Protein AF-A0A829ZBW1-F1 (afdb_monomer)

Solvent-accessible surface area (backbone atoms only — not comparable to full-atom values): 5128 Å² total; per-residue (Å²): 109,73,70,56,55,54,52,51,53,50,55,51,60,74,40,43,68,57,55,52,50,46,50,53,50,52,53,49,40,54,55,39,52,52,49,34,54,54,25,53,54,50,24,75,75,66,70,45,63,68,28,57,54,47,34,55,51,42,52,49,51,39,52,53,48,50,53,52,47,55,52,52,52,51,54,52,52,50,55,53,50,55,54,50,54,53,52,51,51,63,51,60,78,74,109

Sequence (95 aa):
MKKLKKRLILLVGSNILKYLLMLILASAVVMDTAKIGICIISYAVSGKEVYLKNISIYALIISSAFILIVYVISKLKYKMYQSLVQMEKEKWERL

pLDDT: mean 85.58, std 8.43, range [59.28, 94.62]

Organism: NCBI:txid69824

Mean predicted aligned error: 7.04 Å

Structure (mmCIF, N/CA/C/O backbone):
data_AF-A0A829ZBW1-F1
#
_entry.id   AF-A0A829ZBW1-F1
#
loop_
_atom_site.group_PDB
_atom_site.id
_atom_site.type_symbol
_atom_site.label_atom_id
_atom_site.label_alt_id
_atom_site.label_comp_id
_atom_site.label_asym_id
_atom_site.label_entity_id
_atom_site.label_seq_id
_atom_site.pdbx_PDB_ins_code
_atom_site.Cartn_x
_atom_site.Cartn_y
_atom_site.Cartn_z
_atom_site.occupancy
_atom_site.B_iso_or_equiv
_atom_site.auth_seq_id
_atom_site.auth_comp_id
_atom_site.auth_asym_id
_atom_site.auth_atom_id
_atom_site.pdbx_PDB_model_num
ATOM 1 N N . MET A 1 1 ? 14.342 -10.883 -30.125 1.00 59.28 1 MET A N 1
ATOM 2 C CA . MET A 1 1 ? 13.460 -11.303 -29.006 1.00 59.28 1 MET A CA 1
ATOM 3 C C . MET A 1 1 ? 14.179 -11.936 -27.804 1.00 59.28 1 MET A C 1
ATOM 5 O O . MET A 1 1 ? 13.864 -11.549 -26.686 1.00 59.28 1 MET A O 1
ATOM 9 N N . LYS A 1 2 ? 15.158 -12.849 -27.965 1.00 67.69 2 LYS A N 1
ATOM 10 C CA . LYS A 1 2 ? 15.853 -13.500 -26.821 1.00 67.69 2 LYS A CA 1
ATOM 11 C C . LYS A 1 2 ? 16.524 -12.523 -25.826 1.00 67.69 2 LYS A C 1
ATOM 13 O O . LYS A 1 2 ? 16.363 -12.690 -24.621 1.00 67.69 2 LYS A O 1
ATOM 18 N N . LYS A 1 3 ? 17.205 -11.466 -26.304 1.00 67.25 3 LYS A N 1
ATOM 19 C CA . LYS A 1 3 ? 17.804 -10.413 -25.443 1.00 67.25 3 LYS A CA 1
ATOM 20 C C . LYS A 1 3 ? 16.760 -9.625 -24.631 1.00 67.25 3 LYS A C 1
ATOM 22 O O . LYS A 1 3 ? 17.009 -9.299 -23.476 1.00 67.25 3 LYS A O 1
ATOM 27 N N . LEU A 1 4 ? 15.587 -9.392 -25.223 1.00 65.81 4 LEU A N 1
ATOM 28 C CA . LEU A 1 4 ? 14.453 -8.683 -24.620 1.00 65.81 4 LEU A CA 1
ATOM 29 C C . LEU A 1 4 ? 13.887 -9.467 -23.429 1.00 65.81 4 LEU A C 1
ATOM 31 O O . LEU A 1 4 ? 13.832 -8.937 -22.326 1.00 65.81 4 LEU A O 1
ATOM 35 N N . LYS A 1 5 ? 13.593 -10.764 -23.619 1.00 71.88 5 LYS A N 1
ATOM 36 C CA . LYS A 1 5 ? 13.185 -11.666 -22.524 1.00 71.88 5 LYS A CA 1
ATOM 37 C C . LYS A 1 5 ? 14.206 -11.673 -21.380 1.00 71.88 5 LYS A C 1
ATOM 39 O O . LYS A 1 5 ? 13.818 -11.559 -20.225 1.00 71.88 5 LYS A O 1
ATOM 44 N N . LYS A 1 6 ? 15.507 -11.749 -21.691 1.00 75.62 6 LYS A N 1
ATOM 45 C CA . LYS A 1 6 ? 16.578 -11.808 -20.680 1.00 75.62 6 LYS A CA 1
ATOM 46 C C . LYS A 1 6 ? 16.677 -10.521 -19.847 1.00 75.62 6 LYS A C 1
ATOM 48 O O . LYS A 1 6 ? 16.774 -10.611 -18.628 1.00 75.62 6 LYS A O 1
ATOM 53 N N . ARG A 1 7 ? 16.594 -9.335 -20.476 1.00 68.44 7 ARG A N 1
ATOM 54 C CA . ARG A 1 7 ? 16.561 -8.045 -19.754 1.00 68.44 7 ARG A CA 1
ATOM 55 C C . ARG A 1 7 ? 15.284 -7.891 -18.920 1.00 68.44 7 ARG A C 1
ATOM 57 O O . ARG A 1 7 ? 15.368 -7.411 -17.798 1.00 68.44 7 ARG A O 1
ATOM 64 N N . LEU A 1 8 ? 14.132 -8.345 -19.419 1.00 68.94 8 LEU A N 1
ATOM 65 C CA . LEU A 1 8 ? 12.855 -8.273 -18.698 1.00 68.94 8 LEU A CA 1
ATOM 66 C C . LEU A 1 8 ? 12.859 -9.162 -17.442 1.00 68.94 8 LEU A C 1
ATOM 68 O O . LEU A 1 8 ? 12.470 -8.704 -16.374 1.00 68.94 8 LEU A O 1
ATOM 72 N N . ILE A 1 9 ? 13.407 -10.378 -17.537 1.00 74.88 9 ILE A N 1
ATOM 73 C CA . ILE A 1 9 ? 13.619 -11.278 -16.388 1.00 74.88 9 ILE A CA 1
ATOM 74 C C . ILE A 1 9 ? 14.552 -10.637 -15.348 1.00 74.88 9 ILE A C 1
ATOM 76 O O . ILE A 1 9 ? 14.258 -10.679 -14.158 1.00 74.88 9 ILE A O 1
ATOM 80 N N . LEU A 1 10 ? 15.636 -9.989 -15.783 1.00 73.44 10 LEU A N 1
ATOM 81 C CA . LEU A 1 10 ? 16.561 -9.262 -14.901 1.00 73.44 10 LEU A CA 1
ATOM 82 C C . LEU A 1 10 ? 15.879 -8.076 -14.205 1.00 73.44 10 LEU A C 1
ATOM 84 O O . LEU A 1 10 ? 16.091 -7.831 -13.020 1.00 73.44 10 LEU A O 1
ATOM 88 N N . LEU A 1 11 ? 15.021 -7.354 -14.926 1.00 69.06 11 LEU A N 1
ATOM 89 C CA . LEU A 1 11 ? 14.305 -6.194 -14.407 1.00 69.06 11 LEU A CA 1
ATOM 90 C C . LEU A 1 11 ? 13.221 -6.609 -13.403 1.00 69.06 11 LEU A C 1
ATOM 92 O O . LEU A 1 11 ? 13.098 -5.980 -12.356 1.00 69.06 11 LEU A O 1
ATOM 96 N N . VAL A 1 12 ? 12.500 -7.700 -13.663 1.00 69.56 12 VAL A N 1
ATOM 97 C CA . VAL A 1 12 ? 11.545 -8.289 -12.710 1.00 69.56 12 VAL A CA 1
ATOM 98 C C . VAL A 1 12 ? 12.275 -8.861 -11.493 1.00 69.56 12 VAL A C 1
ATOM 100 O O . VAL A 1 12 ? 11.930 -8.509 -10.368 1.00 69.56 12 VAL A O 1
ATOM 103 N N . GLY A 1 13 ? 13.338 -9.643 -11.701 1.00 69.62 13 GLY A N 1
ATOM 104 C CA . GLY A 1 13 ? 14.149 -10.219 -10.625 1.00 69.62 13 GLY A CA 1
ATOM 105 C C . GLY A 1 13 ? 14.784 -9.158 -9.722 1.00 69.62 13 GLY A C 1
ATOM 106 O O . GLY A 1 13 ? 14.712 -9.265 -8.503 1.00 69.62 13 GLY A O 1
ATOM 107 N N . SER A 1 14 ? 15.302 -8.065 -10.294 1.00 72.94 14 SER A N 1
ATOM 108 C CA . SER A 1 14 ? 15.889 -6.951 -9.525 1.00 72.94 14 SER A CA 1
ATOM 109 C C . SER A 1 14 ? 14.874 -6.148 -8.702 1.00 72.94 14 SER A C 1
ATOM 111 O O . SER A 1 14 ? 15.258 -5.391 -7.814 1.00 72.94 14 SER A O 1
ATOM 113 N N . ASN A 1 15 ? 13.577 -6.284 -8.994 1.00 79.88 15 ASN A N 1
ATOM 114 C CA . ASN A 1 15 ? 12.502 -5.604 -8.275 1.00 79.88 15 ASN A CA 1
ATOM 115 C C . ASN A 1 15 ? 11.625 -6.577 -7.472 1.00 79.88 15 ASN A C 1
ATOM 117 O O . ASN A 1 15 ? 10.597 -6.150 -6.950 1.00 79.88 15 ASN A O 1
ATOM 121 N N . ILE A 1 16 ? 12.027 -7.847 -7.323 1.00 80.69 16 ILE A N 1
ATOM 122 C CA . ILE A 1 16 ? 11.250 -8.862 -6.597 1.00 80.69 16 ILE A CA 1
ATOM 123 C C . ILE A 1 16 ? 10.946 -8.427 -5.162 1.00 80.69 16 ILE A C 1
ATOM 125 O O . ILE A 1 16 ? 9.815 -8.558 -4.712 1.00 80.69 16 ILE A O 1
ATOM 129 N N . LEU A 1 17 ? 11.906 -7.768 -4.504 1.00 81.12 17 LEU A N 1
ATOM 130 C CA . LEU A 1 17 ? 11.735 -7.196 -3.171 1.00 81.12 17 LEU A CA 1
ATOM 131 C C . LEU A 1 17 ? 10.609 -6.150 -3.121 1.00 81.12 17 LEU A C 1
ATOM 133 O O . LEU A 1 17 ? 9.857 -6.105 -2.156 1.00 81.12 17 LEU A O 1
ATOM 137 N N . LYS A 1 18 ? 10.450 -5.330 -4.169 1.00 83.50 18 LYS A N 1
ATOM 138 C CA . LYS A 1 18 ? 9.374 -4.327 -4.242 1.00 83.50 18 LYS A CA 1
ATOM 139 C C . LYS A 1 18 ? 8.014 -4.977 -4.456 1.00 83.50 18 LYS A C 1
ATOM 141 O O . LYS A 1 18 ? 7.038 -4.517 -3.880 1.00 83.50 18 LYS A O 1
ATOM 146 N N . TYR A 1 19 ? 7.946 -6.036 -5.262 1.00 83.56 19 TYR A N 1
ATOM 147 C CA . TYR A 1 19 ? 6.716 -6.814 -5.423 1.00 83.56 19 TYR A CA 1
ATOM 148 C C . TYR A 1 19 ? 6.320 -7.512 -4.121 1.00 83.56 19 TYR A C 1
ATOM 150 O O . TYR A 1 19 ? 5.154 -7.478 -3.744 1.00 83.56 19 TYR A O 1
ATOM 158 N N . LEU A 1 20 ? 7.295 -8.065 -3.401 1.00 86.94 20 LEU A N 1
ATOM 159 C CA . LEU A 1 20 ? 7.086 -8.706 -2.105 1.00 86.94 20 LEU A CA 1
ATOM 160 C C . LEU A 1 20 ? 6.635 -7.685 -1.046 1.00 86.94 20 LEU A C 1
ATOM 162 O O . L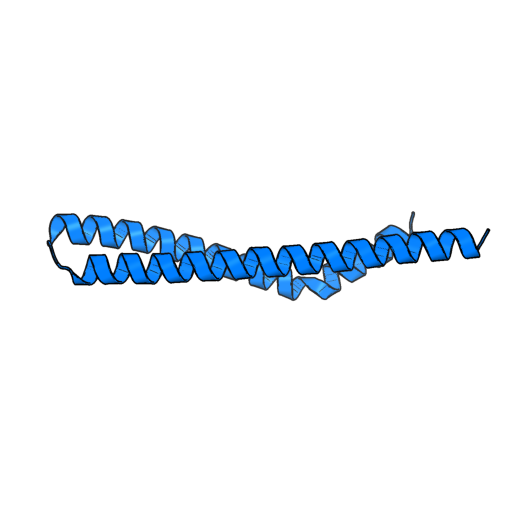EU A 1 20 ? 5.682 -7.939 -0.318 1.00 86.94 20 LEU A O 1
ATOM 166 N N . LEU A 1 21 ? 7.231 -6.488 -1.037 1.00 87.00 21 LEU A N 1
ATOM 167 C CA . LEU A 1 21 ? 6.782 -5.371 -0.201 1.00 87.00 21 LEU A CA 1
ATOM 168 C C . LEU A 1 21 ? 5.340 -4.957 -0.525 1.00 87.00 21 LEU A C 1
ATOM 170 O O . LEU A 1 21 ? 4.546 -4.777 0.390 1.00 87.00 21 LEU A O 1
ATOM 174 N N . MET A 1 22 ? 4.983 -4.829 -1.808 1.00 88.62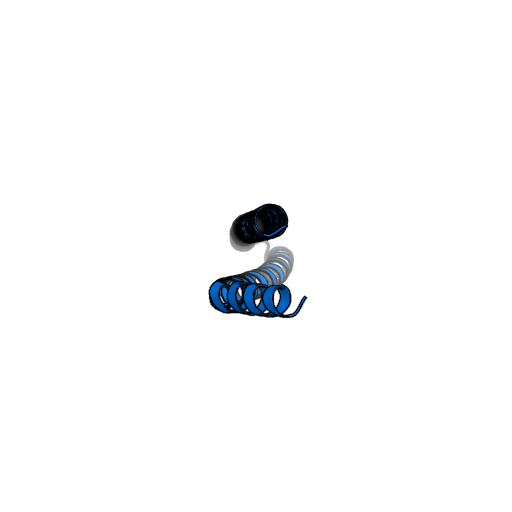 22 MET A N 1
ATOM 175 C CA . MET A 1 22 ? 3.606 -4.513 -2.209 1.00 88.62 22 MET A CA 1
ATOM 176 C C . MET A 1 22 ? 2.622 -5.602 -1.776 1.00 88.62 22 MET A C 1
ATOM 178 O O . MET A 1 22 ? 1.519 -5.271 -1.354 1.00 88.62 22 MET A O 1
ATOM 182 N N . LEU A 1 23 ? 3.017 -6.877 -1.836 1.00 89.00 23 LEU A N 1
ATOM 183 C CA . LEU A 1 23 ? 2.189 -7.991 -1.375 1.00 89.00 23 LEU A CA 1
ATOM 184 C C . LEU A 1 23 ? 1.932 -7.915 0.136 1.00 89.00 23 LEU A C 1
ATOM 186 O O . LEU A 1 23 ? 0.789 -8.047 0.562 1.00 89.00 23 LEU A O 1
ATOM 190 N N . ILE A 1 24 ? 2.976 -7.658 0.930 1.00 89.25 24 ILE A N 1
ATOM 191 C CA . ILE A 1 24 ? 2.863 -7.477 2.386 1.00 89.25 24 ILE A CA 1
ATOM 192 C C . ILE A 1 24 ? 1.994 -6.256 2.713 1.00 89.25 24 ILE A C 1
ATOM 194 O O . ILE A 1 24 ? 1.159 -6.293 3.612 1.00 89.25 24 ILE A O 1
ATOM 198 N N . LEU A 1 25 ? 2.170 -5.161 1.975 1.00 89.81 25 LEU A N 1
ATOM 199 C CA . LEU A 1 25 ? 1.403 -3.943 2.201 1.00 89.81 25 LEU A CA 1
ATOM 200 C C . LEU A 1 25 ? -0.079 -4.145 1.845 1.00 89.81 25 LEU A C 1
ATOM 202 O O . LEU A 1 25 ? -0.957 -3.695 2.575 1.00 89.81 25 LEU A O 1
ATOM 206 N N . ALA A 1 26 ? -0.365 -4.884 0.771 1.00 89.94 26 ALA A N 1
ATOM 207 C CA . ALA A 1 26 ? -1.723 -5.253 0.390 1.00 89.94 26 ALA A CA 1
ATOM 208 C C . ALA A 1 26 ? -2.380 -6.192 1.415 1.00 89.94 26 ALA A C 1
ATOM 210 O O . ALA A 1 26 ? -3.547 -5.997 1.753 1.00 89.94 26 ALA A O 1
ATOM 211 N N . SER A 1 27 ? -1.653 -7.178 1.952 1.00 88.94 27 SER A N 1
ATOM 212 C CA . SER A 1 27 ? -2.203 -8.055 2.991 1.00 88.94 27 SER A CA 1
ATOM 213 C C . SER A 1 27 ? -2.490 -7.295 4.289 1.00 88.94 27 SER A C 1
ATOM 215 O O . SER A 1 27 ? -3.540 -7.511 4.894 1.00 88.94 27 SER A O 1
ATOM 217 N N . ALA A 1 28 ? -1.632 -6.344 4.670 1.00 88.69 28 ALA A N 1
ATOM 218 C CA . ALA A 1 28 ? -1.874 -5.460 5.809 1.00 88.69 28 ALA A CA 1
ATOM 219 C C . ALA A 1 28 ? -3.158 -4.625 5.632 1.00 88.69 28 ALA A C 1
ATOM 221 O O . ALA A 1 28 ? -3.983 -4.569 6.541 1.00 88.69 28 ALA A O 1
ATOM 222 N N . VAL A 1 29 ? -3.387 -4.064 4.436 1.00 91.94 29 VAL A N 1
ATOM 223 C CA . VAL A 1 29 ? -4.620 -3.318 4.110 1.00 91.94 29 VAL A CA 1
ATOM 224 C C . VAL A 1 29 ? -5.873 -4.179 4.284 1.00 91.94 29 VAL A C 1
ATOM 226 O O . VAL A 1 29 ? -6.871 -3.715 4.841 1.00 91.94 29 VAL A O 1
ATOM 229 N N . VAL A 1 30 ? -5.834 -5.437 3.839 1.00 92.50 30 VAL A N 1
ATOM 230 C CA . VAL A 1 30 ? -6.959 -6.372 4.004 1.00 92.50 30 VAL A CA 1
ATOM 231 C C . VAL A 1 30 ? -7.229 -6.637 5.487 1.00 92.50 30 VAL A C 1
ATOM 233 O O . VAL A 1 30 ? -8.380 -6.579 5.924 1.00 92.50 30 VAL A O 1
ATOM 236 N N . MET A 1 31 ? -6.179 -6.868 6.280 1.00 92.44 31 MET A N 1
ATOM 237 C CA . MET A 1 31 ? -6.310 -7.081 7.724 1.00 92.44 31 MET A CA 1
ATOM 238 C C . MET A 1 31 ? -6.906 -5.862 8.435 1.00 92.44 31 MET A C 1
ATOM 240 O O . MET A 1 31 ? -7.793 -6.013 9.274 1.00 92.44 31 MET A O 1
ATOM 244 N N . ASP A 1 32 ? -6.461 -4.653 8.098 1.00 91.38 32 ASP A N 1
ATOM 245 C CA . ASP A 1 32 ? -6.971 -3.431 8.723 1.00 91.38 32 ASP A CA 1
ATOM 246 C C . ASP A 1 32 ? -8.410 -3.114 8.288 1.00 91.38 32 ASP A C 1
ATOM 248 O O . ASP A 1 32 ? -9.207 -2.640 9.096 1.00 91.38 32 ASP A O 1
ATOM 252 N N . THR A 1 33 ? -8.800 -3.488 7.066 1.00 91.31 33 THR A N 1
ATOM 253 C CA . THR A 1 33 ? -10.198 -3.397 6.610 1.00 91.31 33 THR A CA 1
ATOM 254 C C . THR A 1 33 ? -11.112 -4.305 7.440 1.00 91.31 33 THR A C 1
ATOM 256 O O . THR A 1 33 ? -12.193 -3.888 7.859 1.00 91.31 33 THR A O 1
ATOM 259 N N . ALA A 1 34 ? -10.667 -5.524 7.758 1.00 93.44 34 ALA A N 1
ATOM 260 C CA . ALA A 1 34 ? -11.410 -6.414 8.650 1.00 93.44 34 ALA A CA 1
ATOM 261 C C . ALA A 1 34 ? -11.555 -5.815 10.063 1.00 93.44 34 ALA A C 1
ATOM 263 O O . ALA A 1 34 ? -12.634 -5.878 10.659 1.00 93.44 34 ALA A O 1
ATOM 264 N N . LYS A 1 35 ? -10.504 -5.165 10.586 1.00 92.88 35 LYS A N 1
ATOM 265 C CA . LYS A 1 35 ? -10.559 -4.476 11.888 1.00 92.88 35 LYS A CA 1
ATOM 266 C C . LYS A 1 35 ? -11.536 -3.306 11.897 1.00 92.88 35 LYS A C 1
ATOM 268 O O . LYS A 1 35 ? -12.191 -3.098 12.917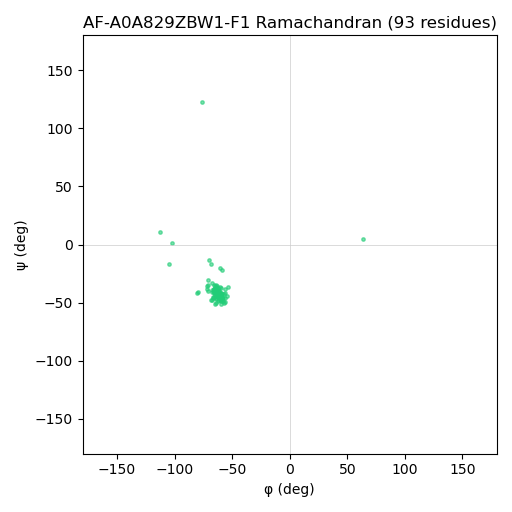 1.00 92.88 35 LYS A O 1
ATOM 273 N N . ILE A 1 36 ? -11.675 -2.574 10.790 1.00 93.75 36 ILE A N 1
ATOM 274 C CA . ILE A 1 36 ? -12.704 -1.533 10.655 1.00 93.75 36 ILE A CA 1
ATOM 275 C C . ILE A 1 36 ? -14.094 -2.144 10.839 1.00 93.75 36 ILE A C 1
ATOM 277 O O . ILE A 1 36 ? -14.868 -1.634 11.644 1.00 93.75 36 ILE A O 1
ATOM 281 N N . GLY A 1 37 ? -14.387 -3.270 10.180 1.00 92.06 37 GLY A N 1
ATOM 282 C CA . GLY A 1 37 ? -15.657 -3.985 10.349 1.00 92.06 37 GLY A CA 1
ATOM 283 C C . GLY A 1 37 ? -15.932 -4.375 11.806 1.00 92.06 37 GLY A C 1
ATOM 284 O O . GLY A 1 37 ? -17.008 -4.095 12.333 1.00 92.06 37 GLY A O 1
ATOM 285 N N . ILE A 1 38 ? -14.931 -4.935 12.494 1.00 93.19 38 ILE A N 1
ATOM 286 C CA . ILE A 1 38 ? -15.027 -5.280 13.923 1.00 93.19 38 ILE A CA 1
ATOM 287 C C . ILE A 1 38 ? -15.283 -4.031 14.776 1.00 93.19 38 ILE A C 1
ATOM 289 O O . ILE A 1 38 ? -16.119 -4.065 15.681 1.00 93.19 38 ILE A O 1
ATOM 293 N N . CYS A 1 39 ? -14.596 -2.920 14.497 1.00 92.44 39 CYS A N 1
ATOM 294 C CA . CYS A 1 39 ? -14.793 -1.668 15.225 1.00 92.44 39 CYS A CA 1
ATOM 295 C C . CYS A 1 39 ? -16.189 -1.082 14.990 1.00 92.44 39 CYS A C 1
ATOM 297 O O . CYS A 1 39 ? -16.789 -0.597 15.942 1.00 92.44 39 CYS A O 1
ATOM 299 N N . ILE A 1 40 ? -16.740 -1.170 13.775 1.00 92.50 40 ILE A N 1
ATOM 300 C CA . ILE A 1 40 ? -18.107 -0.718 13.475 1.00 92.50 40 ILE A CA 1
ATOM 301 C C . ILE A 1 40 ? -19.125 -1.517 14.294 1.00 92.50 40 ILE A C 1
ATOM 303 O O . ILE A 1 40 ? -19.969 -0.928 14.967 1.00 92.50 40 ILE A O 1
ATOM 307 N N . ILE A 1 41 ? -19.014 -2.848 14.293 1.00 94.62 41 ILE A N 1
ATOM 308 C CA . ILE A 1 41 ? -19.904 -3.720 15.076 1.00 94.62 41 ILE A CA 1
ATOM 309 C C . ILE A 1 41 ? -19.761 -3.410 16.571 1.00 94.62 41 ILE A C 1
ATOM 311 O O . ILE A 1 41 ? -20.751 -3.246 17.280 1.00 94.62 41 ILE A O 1
ATOM 315 N N . SER A 1 42 ? -18.524 -3.270 17.050 1.00 92.00 42 SER A N 1
ATOM 316 C CA . SER A 1 42 ? -18.240 -2.971 18.457 1.00 92.00 42 SER A CA 1
ATOM 317 C C . SER A 1 42 ? -18.783 -1.604 18.875 1.00 92.00 42 SER A C 1
ATOM 319 O O . SER A 1 42 ? -19.289 -1.456 19.988 1.00 92.00 42 SER A O 1
ATOM 321 N N . TYR A 1 43 ? -18.716 -0.609 17.988 1.00 94.25 43 TYR A N 1
ATOM 322 C CA . TYR A 1 43 ? -19.324 0.697 18.205 1.00 94.25 43 TYR A CA 1
ATOM 323 C C . TYR A 1 43 ? -20.848 0.591 18.292 1.00 94.25 43 TYR A C 1
ATOM 325 O O . TYR A 1 43 ? -21.427 1.109 19.240 1.00 94.25 43 TYR A O 1
ATOM 333 N N . ALA A 1 44 ? -21.485 -0.135 17.371 1.00 92.75 44 ALA A N 1
ATOM 334 C CA . ALA A 1 44 ? -22.936 -0.317 17.366 1.00 92.75 44 ALA A CA 1
ATOM 335 C C . ALA A 1 44 ? -23.454 -1.009 18.640 1.00 92.75 44 ALA A C 1
ATOM 337 O O . ALA A 1 44 ? -24.515 -0.652 19.141 1.00 92.75 44 ALA A O 1
ATOM 338 N N . VAL A 1 45 ? -22.698 -1.970 19.184 1.00 94.62 45 VAL A N 1
ATOM 339 C CA . VAL A 1 45 ? -23.084 -2.703 20.402 1.0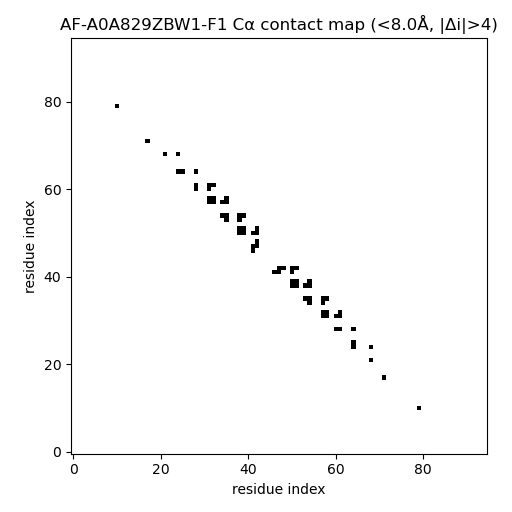0 94.62 45 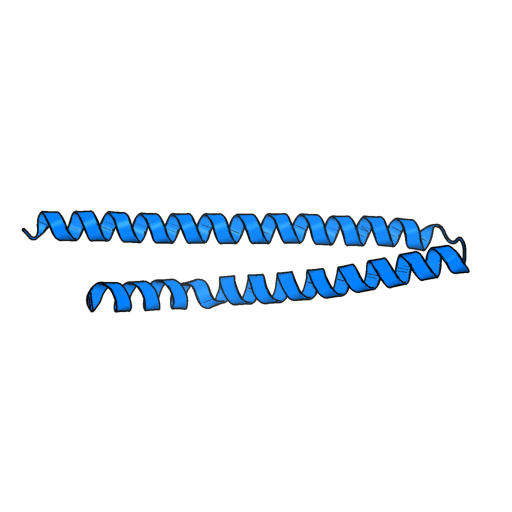VAL A CA 1
ATOM 340 C C . VAL A 1 45 ? -22.804 -1.905 21.679 1.00 94.62 45 VAL A C 1
ATOM 342 O O . VAL A 1 45 ? -23.595 -1.947 22.615 1.00 94.62 45 VAL A O 1
ATOM 345 N N . SER A 1 46 ? -21.667 -1.210 21.756 1.00 93.06 46 SER A N 1
ATOM 346 C CA . SER A 1 46 ? -21.193 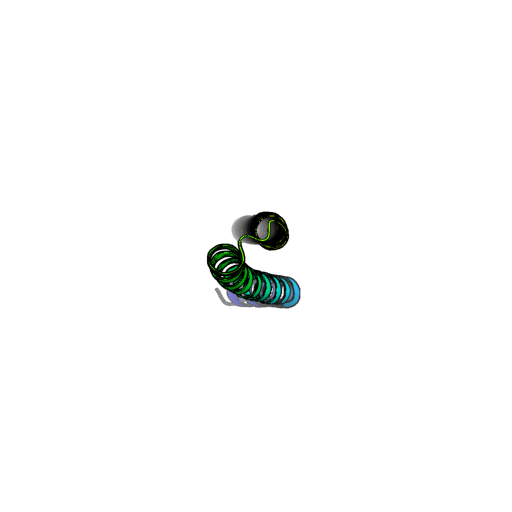-0.607 23.014 1.00 93.06 46 SER A CA 1
ATOM 347 C C . SER A 1 46 ? -21.369 0.909 23.112 1.00 93.06 46 SER A C 1
ATOM 349 O O . SER A 1 46 ? -21.208 1.458 24.199 1.00 93.06 46 SER A O 1
ATOM 351 N N . GLY A 1 47 ? -21.594 1.597 21.990 1.00 91.38 47 GLY A N 1
ATOM 352 C CA . GLY A 1 47 ? -21.624 3.060 21.897 1.00 91.38 47 GLY A CA 1
ATOM 353 C C . GLY A 1 47 ? -20.294 3.759 22.212 1.00 91.38 47 GLY A C 1
ATOM 354 O O . GLY A 1 47 ? -20.249 4.985 22.270 1.00 91.38 47 GLY A O 1
ATOM 355 N N . LYS A 1 48 ? -19.196 3.022 22.440 1.00 93.94 48 LYS A N 1
ATOM 356 C CA . LYS A 1 48 ? -17.930 3.613 22.902 1.00 93.94 48 LYS A CA 1
ATOM 357 C C . LYS A 1 48 ? -17.184 4.321 21.772 1.00 93.94 48 LYS A C 1
ATOM 359 O O . LYS A 1 48 ? -16.750 3.690 20.810 1.00 93.94 48 LYS A O 1
ATOM 364 N N . GLU A 1 49 ? -16.900 5.606 21.956 1.00 91.38 49 GLU A N 1
ATOM 365 C CA . GLU A 1 49 ? -16.188 6.450 20.981 1.00 91.38 49 GLU A CA 1
ATOM 366 C C . GLU A 1 49 ? -14.777 5.961 20.611 1.00 91.38 49 GLU A C 1
ATOM 368 O O . GLU A 1 49 ? -14.274 6.264 19.529 1.00 91.38 49 GLU A O 1
ATOM 373 N N . VAL A 1 50 ? -14.136 5.150 21.462 1.00 93.19 50 VAL A N 1
ATOM 374 C CA . VAL A 1 50 ? -12.838 4.521 21.154 1.00 93.19 50 VAL A CA 1
ATOM 375 C C . VAL A 1 50 ? -12.876 3.758 19.826 1.00 93.19 50 VAL A C 1
ATOM 377 O O . VAL A 1 50 ? -11.904 3.785 19.072 1.00 93.19 50 VAL A O 1
ATOM 380 N N . TYR A 1 51 ? -14.003 3.119 19.505 1.00 92.88 51 TYR A N 1
ATOM 381 C CA . TYR A 1 51 ? -14.137 2.359 18.267 1.00 92.88 51 TYR A CA 1
ATOM 382 C C . TYR A 1 51 ? -14.229 3.268 17.035 1.00 92.88 51 TYR A C 1
ATOM 384 O O . TYR A 1 51 ? -13.629 2.941 16.015 1.00 92.88 51 TYR A O 1
ATOM 392 N N . LEU A 1 52 ? -14.870 4.439 17.140 1.00 90.75 52 LEU A N 1
ATOM 393 C CA . LEU A 1 52 ? -14.858 5.468 16.088 1.00 90.75 52 LEU A CA 1
ATOM 394 C C . LEU A 1 52 ? -13.441 5.985 15.832 1.00 90.75 52 LEU A C 1
ATOM 396 O O . LEU A 1 52 ? -13.007 6.071 14.683 1.00 90.75 52 LEU A O 1
ATOM 400 N N . LYS A 1 53 ? -12.686 6.268 16.901 1.00 93.12 53 LYS A N 1
ATOM 401 C CA . LYS A 1 53 ? -11.284 6.691 16.783 1.00 93.12 53 LYS A CA 1
ATOM 402 C C . LYS A 1 53 ? -10.440 5.627 16.078 1.00 93.12 53 LYS A C 1
ATOM 404 O O . LYS A 1 53 ? -9.657 5.959 15.191 1.00 93.12 53 LYS A O 1
ATOM 409 N N . ASN A 1 54 ? -10.632 4.356 16.426 1.00 92.25 54 ASN A N 1
ATOM 410 C CA . ASN A 1 54 ? -9.929 3.251 15.781 1.00 92.25 54 ASN A CA 1
ATOM 411 C C . ASN A 1 54 ? -10.305 3.101 14.300 1.00 92.25 54 ASN A C 1
ATOM 413 O O . ASN A 1 54 ? -9.408 2.893 13.488 1.00 92.25 54 ASN A O 1
ATOM 417 N N . ILE A 1 55 ? -11.581 3.266 13.925 1.00 91.56 55 ILE A N 1
ATOM 418 C CA . ILE A 1 55 ? -12.011 3.265 12.513 1.00 91.56 55 ILE A CA 1
ATOM 419 C C . ILE A 1 55 ? -11.242 4.326 11.723 1.00 91.56 55 ILE A C 1
ATOM 421 O O . ILE A 1 55 ? -10.656 4.010 10.689 1.00 91.56 55 ILE A O 1
ATOM 425 N N . SER A 1 56 ? -11.184 5.559 12.232 1.00 91.50 56 SER A N 1
ATOM 426 C CA . SER A 1 56 ? -10.463 6.659 11.581 1.00 91.50 56 SER A CA 1
ATOM 427 C C . SER A 1 56 ? -8.964 6.381 11.446 1.00 91.50 56 SER A C 1
ATOM 429 O O . SER A 1 56 ? -8.376 6.661 10.402 1.00 91.50 56 SER A O 1
ATOM 431 N N . ILE A 1 57 ? -8.340 5.790 12.472 1.00 93.56 57 ILE A N 1
ATOM 432 C CA . ILE A 1 57 ? -6.920 5.410 12.434 1.00 93.56 57 ILE A CA 1
ATOM 433 C C . ILE A 1 57 ? -6.676 4.343 11.361 1.00 93.56 57 ILE A C 1
ATOM 435 O O . ILE A 1 57 ? -5.794 4.519 10.521 1.00 93.56 57 ILE A O 1
ATOM 439 N N . TYR A 1 58 ? -7.463 3.264 11.342 1.00 92.69 58 TYR A N 1
ATOM 440 C CA . TYR A 1 58 ? -7.308 2.211 10.336 1.00 92.69 58 TYR A CA 1
ATOM 441 C C . TYR A 1 58 ? -7.585 2.725 8.919 1.00 92.69 58 TYR A C 1
ATOM 443 O O . TYR A 1 58 ? -6.853 2.380 7.995 1.00 92.69 58 TYR A O 1
ATOM 451 N N . ALA A 1 59 ? -8.571 3.608 8.740 1.00 90.25 59 ALA A N 1
ATOM 452 C CA . ALA A 1 59 ? -8.846 4.236 7.449 1.00 90.25 59 ALA A CA 1
ATOM 453 C C . ALA A 1 59 ? -7.653 5.066 6.944 1.00 90.25 59 ALA A C 1
ATOM 455 O O . ALA A 1 59 ? -7.305 5.010 5.762 1.00 90.25 59 ALA A O 1
ATOM 456 N N . LEU A 1 60 ? -6.979 5.793 7.840 1.00 94.00 60 LEU A N 1
ATOM 457 C CA . LEU A 1 60 ? -5.780 6.560 7.503 1.00 94.00 60 LEU A CA 1
ATOM 458 C C . LEU A 1 60 ? -4.602 5.649 7.132 1.00 94.00 60 LEU A C 1
ATOM 460 O O . LEU A 1 60 ? -3.905 5.915 6.150 1.00 94.00 60 LEU A O 1
ATOM 464 N N . ILE A 1 61 ? -4.416 4.543 7.860 1.00 91.69 61 ILE A N 1
ATOM 465 C CA . ILE A 1 61 ? -3.395 3.535 7.542 1.00 91.69 61 ILE A CA 1
ATOM 466 C C . ILE A 1 61 ? -3.642 2.963 6.141 1.00 91.69 61 ILE A C 1
ATOM 468 O O . ILE A 1 61 ? -2.734 2.982 5.309 1.00 91.69 61 ILE A O 1
ATOM 472 N N . ILE A 1 62 ? -4.878 2.560 5.832 1.00 92.31 62 ILE A N 1
ATOM 473 C CA . IL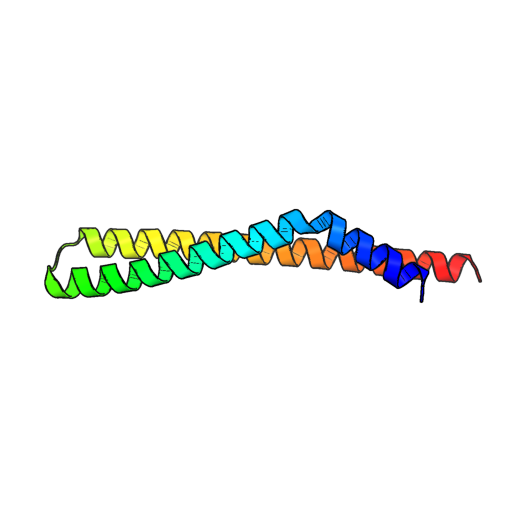E A 1 62 ? -5.255 2.039 4.509 1.00 92.31 62 ILE A CA 1
ATOM 474 C C . ILE A 1 62 ? -4.983 3.071 3.408 1.00 92.31 62 ILE A C 1
ATOM 476 O O . ILE A 1 62 ? -4.377 2.735 2.391 1.00 92.31 62 ILE A O 1
ATOM 480 N N . SER A 1 63 ? -5.375 4.330 3.615 1.00 92.00 63 SER A N 1
ATOM 481 C CA . SER A 1 63 ? -5.142 5.409 2.648 1.00 92.00 63 SER A CA 1
ATOM 482 C C . SER A 1 63 ? -3.648 5.608 2.359 1.00 92.00 63 SER A C 1
ATOM 484 O O . SER A 1 63 ? -3.222 5.616 1.201 1.00 92.00 63 SER A O 1
ATOM 486 N N . SER A 1 64 ? -2.820 5.671 3.407 1.00 90.88 64 SER A N 1
ATOM 487 C CA . SER A 1 64 ? -1.367 5.818 3.257 1.00 90.88 64 SER A CA 1
ATOM 488 C C . SER A 1 64 ? -0.719 4.621 2.548 1.00 90.88 64 SER A C 1
ATOM 490 O O . SER A 1 64 ? 0.123 4.804 1.665 1.00 90.88 64 SER A O 1
ATOM 492 N N . ALA A 1 65 ? -1.163 3.400 2.854 1.00 90.06 65 ALA A N 1
ATOM 493 C CA . ALA A 1 65 ? -0.717 2.188 2.181 1.00 90.06 65 ALA A CA 1
ATOM 494 C C . ALA A 1 65 ? -1.067 2.208 0.683 1.00 90.06 65 ALA A C 1
ATOM 496 O O . ALA A 1 65 ? -0.209 1.912 -0.150 1.00 90.06 65 ALA A O 1
ATOM 497 N N . PHE A 1 66 ? -2.281 2.634 0.318 1.00 90.19 66 PHE A N 1
ATOM 498 C CA . PHE A 1 66 ? -2.684 2.779 -1.084 1.00 90.19 66 PHE A CA 1
ATOM 499 C C . PHE A 1 66 ? -1.802 3.772 -1.848 1.00 90.19 66 PHE A C 1
ATOM 501 O O . PHE A 1 66 ? -1.350 3.465 -2.954 1.00 90.19 66 PHE A O 1
ATOM 508 N N . ILE A 1 67 ? -1.501 4.931 -1.254 1.00 92.75 67 ILE A N 1
ATOM 509 C CA . ILE A 1 67 ? -0.616 5.937 -1.863 1.00 92.75 67 ILE A CA 1
ATOM 510 C C . ILE A 1 67 ? 0.768 5.337 -2.147 1.00 92.75 67 ILE A C 1
ATOM 512 O O . ILE A 1 67 ? 1.307 5.502 -3.246 1.00 92.75 67 ILE A O 1
ATOM 516 N N . LEU A 1 68 ? 1.331 4.594 -1.190 1.00 89.56 68 LEU A N 1
ATOM 517 C CA . LEU A 1 68 ? 2.628 3.934 -1.352 1.00 89.56 68 LEU A CA 1
ATOM 518 C C . LEU A 1 68 ? 2.609 2.882 -2.467 1.00 89.56 68 LEU A C 1
ATOM 520 O O . LEU A 1 68 ? 3.534 2.846 -3.282 1.00 89.56 68 LEU A O 1
ATOM 524 N N . ILE A 1 69 ? 1.556 2.063 -2.551 1.00 89.75 69 ILE A N 1
ATOM 525 C CA . ILE A 1 69 ? 1.398 1.067 -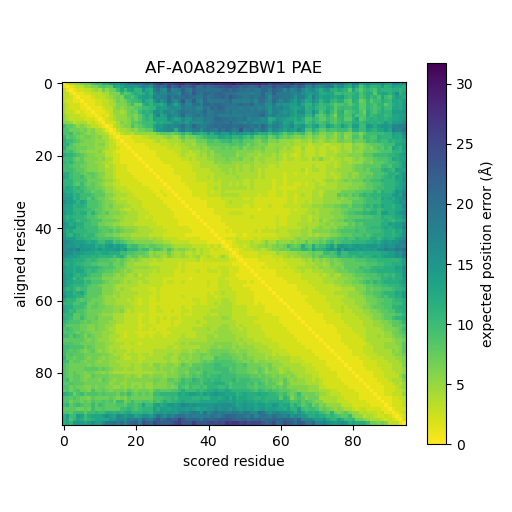3.621 1.00 89.75 69 ILE A CA 1
ATOM 526 C C . ILE A 1 69 ? 1.380 1.759 -4.989 1.00 89.75 69 ILE A C 1
ATOM 528 O O . ILE A 1 69 ? 2.166 1.407 -5.874 1.00 89.75 69 ILE A O 1
ATOM 532 N N . VAL A 1 70 ? 0.541 2.786 -5.157 1.00 90.19 70 VAL A N 1
ATOM 533 C CA . VAL A 1 70 ? 0.423 3.538 -6.419 1.00 90.19 70 VAL A CA 1
ATOM 534 C C . VAL A 1 70 ? 1.755 4.180 -6.809 1.00 90.19 70 VAL A C 1
ATOM 536 O O . VAL A 1 70 ? 2.162 4.118 -7.976 1.00 90.19 70 VAL A O 1
ATOM 539 N N . TYR A 1 71 ? 2.474 4.752 -5.842 1.00 90.50 71 TYR A N 1
ATOM 540 C CA . TYR A 1 71 ? 3.787 5.344 -6.072 1.00 90.50 71 TYR A CA 1
ATOM 541 C C . TYR A 1 71 ? 4.806 4.309 -6.574 1.00 90.50 71 TYR A C 1
ATOM 543 O O . TYR A 1 71 ? 5.496 4.537 -7.575 1.00 90.50 71 TYR A O 1
ATOM 551 N N . VAL A 1 72 ? 4.885 3.144 -5.922 1.00 88.06 72 VAL A N 1
ATOM 552 C CA . VAL A 1 72 ? 5.819 2.076 -6.309 1.00 88.06 72 VAL A CA 1
ATOM 553 C C . VAL A 1 72 ? 5.499 1.549 -7.708 1.00 88.06 72 VAL A C 1
ATOM 555 O O . VAL A 1 72 ? 6.415 1.422 -8.527 1.00 88.06 72 VAL A O 1
ATOM 558 N N . ILE A 1 73 ? 4.222 1.313 -8.022 1.00 87.75 73 ILE A N 1
ATOM 559 C CA . ILE A 1 73 ? 3.781 0.865 -9.352 1.00 87.75 73 ILE A CA 1
ATOM 560 C C . ILE A 1 73 ? 4.164 1.891 -10.422 1.00 87.75 73 ILE A C 1
ATOM 562 O O . ILE A 1 73 ? 4.750 1.531 -11.446 1.00 87.75 73 ILE A O 1
ATOM 566 N N . SER A 1 74 ? 3.898 3.174 -10.173 1.00 88.56 74 SER A N 1
ATOM 567 C CA . SER A 1 74 ? 4.217 4.257 -11.111 1.00 88.56 74 SER A CA 1
ATOM 568 C C . SER A 1 74 ? 5.719 4.324 -11.399 1.00 88.56 74 SER A C 1
ATOM 570 O O . SER A 1 74 ? 6.142 4.400 -12.556 1.00 88.56 74 SER A O 1
ATOM 572 N N . LYS A 1 75 ? 6.546 4.192 -10.356 1.00 87.19 75 LYS A N 1
ATOM 573 C CA . LYS A 1 75 ? 8.009 4.178 -10.474 1.00 87.19 75 LYS A CA 1
ATOM 574 C C . LYS A 1 75 ? 8.525 2.955 -11.237 1.00 87.19 75 LYS A C 1
ATOM 576 O O . LYS A 1 75 ? 9.461 3.075 -12.031 1.00 87.19 75 LYS A O 1
ATOM 581 N N . LEU A 1 76 ? 7.924 1.782 -11.027 1.00 85.31 76 LEU A N 1
ATOM 582 C CA . LEU A 1 76 ? 8.255 0.562 -11.770 1.00 85.31 76 LEU A CA 1
ATOM 583 C C . LEU A 1 76 ? 7.892 0.693 -13.253 1.00 85.31 76 LEU A C 1
ATOM 585 O O . LEU A 1 76 ? 8.726 0.392 -14.109 1.00 85.31 76 LEU A O 1
ATOM 589 N N . LYS A 1 77 ? 6.695 1.212 -13.554 1.00 86.19 77 LYS A N 1
ATOM 590 C CA . LYS A 1 77 ? 6.232 1.458 -14.926 1.00 86.19 77 LYS A CA 1
ATOM 591 C C . LYS A 1 77 ? 7.179 2.401 -15.667 1.00 86.19 77 LYS A C 1
ATOM 593 O O . LYS A 1 77 ? 7.599 2.089 -16.779 1.00 86.19 77 LYS A O 1
ATOM 598 N N . TYR A 1 78 ? 7.580 3.501 -15.029 1.00 86.62 78 TYR A N 1
ATOM 599 C CA . TYR A 1 78 ? 8.532 4.450 -15.603 1.00 86.62 78 TYR A CA 1
ATOM 600 C C . TYR A 1 78 ? 9.888 3.800 -15.920 1.00 86.62 78 TYR A C 1
ATOM 602 O O . TYR A 1 78 ? 10.402 3.935 -17.030 1.00 86.62 78 TYR A O 1
ATOM 610 N N . LYS A 1 79 ? 10.452 3.027 -14.981 1.00 83.19 79 LYS A N 1
ATOM 611 C CA . LYS A 1 79 ? 11.744 2.346 -15.183 1.00 83.19 79 LYS A CA 1
ATOM 612 C C . LYS A 1 79 ? 11.686 1.308 -16.310 1.00 83.19 79 LYS A C 1
ATOM 614 O O . LYS A 1 79 ? 12.646 1.157 -17.070 1.00 83.19 79 LYS A O 1
ATOM 619 N N . MET A 1 80 ? 10.562 0.605 -16.429 1.00 81.25 80 MET A N 1
ATOM 620 C CA . MET A 1 80 ? 10.329 -0.346 -17.513 1.00 81.25 80 MET A CA 1
ATOM 621 C C . MET A 1 80 ? 10.232 0.365 -18.867 1.00 81.25 80 MET A C 1
ATOM 623 O O . MET A 1 80 ? 10.894 -0.059 -19.811 1.00 81.25 80 MET A O 1
ATOM 627 N N . TYR A 1 81 ? 9.485 1.471 -18.945 1.00 85.44 81 TYR A N 1
ATOM 628 C CA . TYR A 1 81 ? 9.376 2.286 -20.158 1.00 85.44 81 TYR A CA 1
ATOM 629 C C . TYR A 1 81 ? 10.742 2.799 -20.630 1.00 85.44 81 TYR A C 1
ATOM 631 O O . TYR A 1 81 ? 11.111 2.580 -21.780 1.00 85.44 81 TYR A O 1
ATOM 639 N N . GLN A 1 82 ? 11.542 3.377 -19.729 1.00 84.62 82 GLN A N 1
ATOM 640 C CA . GLN A 1 82 ? 12.902 3.838 -20.045 1.00 84.62 82 GLN A CA 1
ATOM 641 C C . GLN A 1 82 ? 13.779 2.716 -20.619 1.00 84.62 82 GLN A C 1
ATOM 643 O O . GLN A 1 82 ? 14.478 2.899 -21.614 1.00 84.62 82 GLN A O 1
ATOM 648 N N . SER A 1 83 ? 13.686 1.517 -20.041 1.00 81.44 83 SER A N 1
ATOM 649 C CA . SER A 1 83 ? 14.445 0.358 -20.521 1.00 81.44 83 SER A CA 1
ATOM 650 C C . SER A 1 83 ? 14.012 -0.088 -21.924 1.00 81.44 83 SER A C 1
ATOM 652 O O . SER A 1 83 ? 14.852 -0.534 -22.702 1.00 81.44 83 SER A O 1
ATOM 654 N N . LEU A 1 84 ? 12.720 0.029 -22.259 1.00 82.00 84 LEU A N 1
ATOM 655 C CA . LEU A 1 84 ? 12.195 -0.265 -23.598 1.00 82.00 84 LEU A CA 1
ATOM 656 C C . LEU A 1 84 ? 12.686 0.754 -24.632 1.00 82.00 84 LEU A C 1
ATOM 658 O O . LEU A 1 84 ? 13.209 0.347 -25.667 1.00 82.00 84 LEU A O 1
ATOM 662 N N . VAL A 1 85 ? 12.595 2.051 -24.321 1.00 86.06 85 VAL A N 1
ATOM 663 C CA . VAL A 1 85 ? 13.065 3.135 -25.202 1.00 86.06 85 VAL A CA 1
ATOM 664 C C . VAL A 1 85 ? 14.562 3.002 -25.487 1.00 86.06 85 VAL A C 1
ATOM 666 O O . VAL A 1 85 ? 14.998 3.132 -26.629 1.00 86.06 85 VAL A O 1
ATOM 669 N N . GLN A 1 86 ? 15.367 2.677 -24.473 1.00 83.44 86 GLN A N 1
ATOM 670 C CA . GLN A 1 86 ? 16.804 2.480 -24.658 1.00 83.44 86 GLN A CA 1
ATOM 671 C C . GLN A 1 86 ? 17.121 1.272 -25.552 1.00 83.44 86 GLN A C 1
ATOM 673 O O . GLN A 1 86 ? 18.034 1.332 -26.371 1.00 83.44 86 GLN A O 1
ATOM 678 N N . MET A 1 87 ? 16.337 0.193 -25.461 1.00 77.81 87 MET A N 1
ATOM 679 C CA . MET A 1 87 ? 16.480 -0.953 -26.367 1.00 77.81 87 MET A CA 1
ATOM 680 C C . MET A 1 87 ? 16.091 -0.629 -27.810 1.00 77.81 87 MET A C 1
ATOM 682 O O . MET A 1 87 ? 16.660 -1.218 -28.729 1.00 77.81 87 MET A O 1
ATOM 686 N N . GLU A 1 88 ? 15.119 0.258 -28.016 1.00 84.00 88 GLU A N 1
ATOM 687 C CA . GLU A 1 88 ? 14.742 0.717 -29.350 1.00 84.00 88 GLU A CA 1
ATOM 688 C C . GLU A 1 88 ? 15.871 1.539 -29.980 1.00 84.00 88 GLU A C 1
ATOM 690 O O . GLU A 1 88 ? 16.288 1.226 -31.093 1.00 84.00 88 GLU A O 1
ATOM 695 N N . LYS A 1 89 ? 16.463 2.484 -29.237 1.00 84.75 89 LYS A N 1
ATOM 696 C CA . LYS A 1 89 ? 17.653 3.234 -29.684 1.00 84.75 89 LYS A CA 1
ATOM 697 C C . LYS A 1 89 ? 18.830 2.316 -30.038 1.00 84.75 89 LYS A C 1
ATOM 699 O O . LYS A 1 89 ? 19.321 2.366 -31.160 1.00 84.75 89 LYS A O 1
ATOM 704 N N . GLU A 1 90 ? 19.194 1.384 -29.148 1.00 82.88 90 GLU A N 1
ATOM 705 C CA . GLU A 1 90 ? 20.256 0.386 -29.394 1.00 82.88 90 GLU A CA 1
ATOM 706 C C . GLU A 1 90 ? 19.969 -0.531 -30.604 1.00 82.88 90 GLU A C 1
ATOM 708 O O . GLU A 1 90 ? 20.860 -1.240 -31.081 1.00 82.88 90 GLU A O 1
ATOM 713 N N . LYS A 1 91 ? 18.709 -0.656 -31.040 1.00 81.69 91 LYS A N 1
ATOM 714 C CA . LYS A 1 91 ? 18.343 -1.438 -32.228 1.00 81.69 91 LYS A CA 1
ATOM 715 C C . LYS A 1 91 ? 18.595 -0.634 -33.503 1.00 81.69 91 LYS A C 1
ATOM 717 O O . LYS A 1 91 ? 19.093 -1.221 -34.455 1.00 81.69 91 LYS A O 1
ATOM 722 N N . TRP A 1 92 ? 18.263 0.655 -33.500 1.00 77.44 92 TRP A N 1
ATOM 723 C CA . TRP A 1 92 ? 18.469 1.554 -34.637 1.00 77.44 92 TRP A CA 1
ATOM 724 C C . TRP A 1 92 ? 19.945 1.889 -34.872 1.00 77.44 92 TRP A C 1
ATOM 726 O O . TRP A 1 92 ? 20.351 1.947 -36.017 1.00 77.44 92 TRP A O 1
ATOM 736 N N . GLU A 1 93 ? 20.768 2.000 -33.825 1.00 81.62 93 GLU A N 1
ATOM 737 C CA . GLU A 1 93 ? 22.224 2.228 -33.958 1.00 81.62 93 GLU A CA 1
ATOM 738 C C . GLU A 1 93 ? 23.008 1.022 -34.511 1.00 81.62 93 GLU A C 1
ATOM 740 O O . GLU A 1 93 ? 24.185 1.137 -34.841 1.00 81.62 93 GLU A O 1
ATOM 745 N N . ARG A 1 94 ? 22.388 -0.163 -34.555 1.00 72.12 94 ARG A N 1
ATOM 746 C CA . ARG A 1 94 ? 23.004 -1.400 -35.068 1.00 72.12 94 ARG A CA 1
ATOM 747 C C . ARG A 1 94 ? 22.547 -1.765 -36.484 1.00 72.12 94 ARG A C 1
ATOM 749 O O . ARG A 1 94 ? 22.927 -2.837 -36.955 1.00 72.12 94 ARG A O 1
ATOM 756 N N . LEU A 1 95 ? 21.696 -0.940 -37.090 1.00 65.69 95 LEU A N 1
ATOM 757 C CA . LEU A 1 95 ? 21.254 -1.022 -38.484 1.00 65.69 95 LEU A CA 1
ATOM 758 C C . LEU A 1 95 ? 22.025 0.010 -39.304 1.00 65.69 95 LEU A C 1
ATOM 760 O O . LEU A 1 95 ? 22.364 -0.338 -40.453 1.00 65.69 95 LEU A O 1
#

Secondary structure (DSSP, 8-state):
-HHHHHHHHHHHHHTHHHHHHHHHHHHHHHHHHHHHHHHHHHHHHH--HHHHHHHHHHHHHHHHHHHHHHHHHHHHHHHHHHHHHHHHHHHHTT-

Foldseek 3Di:
DVVVVVVVCVLCVVCVVVVVVLVVLVVLLVVLVVLLVVLVVVCVVPVDCVSVVSNVVSVVSNVVSVVVSVVSVVVSVVV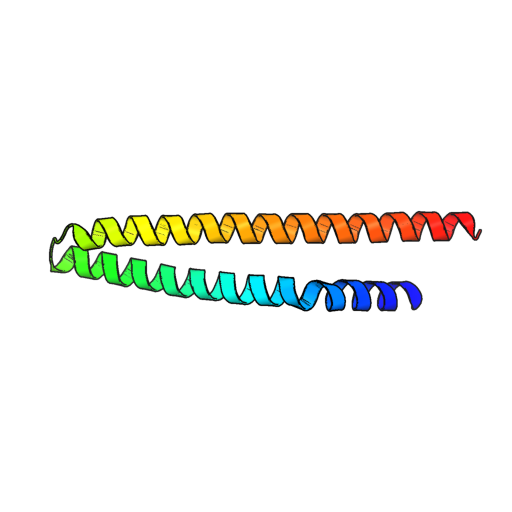VVVVVVVVVVVVVVVD

Radius of gyration: 21.38 Å; Cα contacts (8 Å, |Δi|>4): 36; chains: 1; bounding box: 46×20×62 Å